Protein AF-A0A376FBG2-F1 (afdb_monomer_lite)

Sequence (112 aa):
MLQGVVEKGGDLRVEVADTNESKELMKFCRKFTVPLRAALRDAGVLTNYETPKRPVVHIFFIAPGCCYTGYSYTTNNSPFFMGIPRLRFPSDAPSRSTLQAGRGVPRLYPGR

Organism: Enterobacter asburiae (NCBI:txid61645)

Secondary structure (DSSP, 8-state):
--TTT-SSBSEEEEEE-SSSTHHHHHHHHHHHHHHHHHHHHHTTSB-SS--TTSPEEEEEEEETTEEEEEEE-TTSS-SSGGG---PPPPTT-SSTTHHHHT------PPP-

Structure (mmCIF, N/CA/C/O backbone):
data_AF-A0A376FBG2-F1
#
_entry.id   AF-A0A376FBG2-F1
#
loop_
_atom_site.group_PDB
_atom_site.id
_atom_site.type_symbol
_atom_site.label_atom_id
_atom_site.label_alt_id
_atom_site.label_comp_id
_atom_site.label_asym_id
_atom_site.label_entity_id
_atom_site.label_seq_id
_atom_site.pdbx_PDB_ins_code
_atom_site.Cartn_x
_atom_site.Cartn_y
_atom_site.Cartn_z
_atom_site.occupancy
_atom_site.B_iso_or_equiv
_atom_site.auth_seq_id
_atom_site.auth_comp_id
_atom_site.auth_asym_id
_atom_site.auth_atom_id
_atom_site.pdbx_PDB_model_num
ATOM 1 N N . MET A 1 1 ? -12.140 -6.614 9.370 1.00 46.19 1 MET A N 1
ATOM 2 C CA . MET A 1 1 ? -11.942 -5.946 10.673 1.00 46.19 1 MET A CA 1
ATOM 3 C C . MET A 1 1 ? -10.473 -5.553 10.797 1.00 46.19 1 MET A C 1
ATOM 5 O O . MET A 1 1 ? -9.659 -6.403 11.115 1.00 46.19 1 MET A O 1
ATOM 9 N N . LEU A 1 2 ? -10.120 -4.310 10.451 1.00 51.66 2 LEU A N 1
ATOM 10 C CA . LEU A 1 2 ? -8.784 -3.728 10.701 1.00 51.66 2 LEU A CA 1
ATOM 11 C C . LEU A 1 2 ? -8.805 -2.705 11.850 1.00 51.66 2 LEU A C 1
ATOM 13 O O . LEU A 1 2 ? -7.763 -2.401 12.428 1.00 51.66 2 LEU A O 1
ATOM 17 N N . GLN A 1 3 ? -9.988 -2.174 12.175 1.00 53.50 3 GLN A N 1
ATOM 18 C CA . GLN A 1 3 ? -10.192 -1.289 13.317 1.00 53.50 3 GLN A CA 1
ATOM 19 C C . GLN A 1 3 ? -9.877 -2.047 14.610 1.00 53.50 3 GLN A C 1
ATOM 21 O O . GLN A 1 3 ? -10.489 -3.077 14.884 1.00 53.50 3 GLN A O 1
ATOM 26 N N . GLY A 1 4 ? -8.891 -1.548 15.359 1.00 55.16 4 GLY A N 1
ATOM 27 C CA . GLY A 1 4 ? -8.459 -2.082 16.656 1.00 55.16 4 GLY A CA 1
ATOM 28 C C . GLY A 1 4 ? -7.139 -2.863 16.654 1.00 55.16 4 GLY A C 1
ATOM 29 O O . GLY A 1 4 ? -6.565 -3.053 17.718 1.00 55.16 4 GLY A O 1
ATOM 30 N N . VAL A 1 5 ? -6.618 -3.283 15.492 1.00 58.88 5 VAL A N 1
ATOM 31 C CA . VAL A 1 5 ? -5.319 -3.998 15.409 1.00 58.88 5 VAL A CA 1
ATOM 32 C C . VAL A 1 5 ? -4.186 -3.056 14.996 1.00 58.88 5 VAL A C 1
ATOM 34 O O . VAL A 1 5 ? -3.050 -3.192 15.446 1.00 58.88 5 VAL A O 1
ATOM 37 N N . VAL A 1 6 ? -4.502 -2.067 14.157 1.00 64.75 6 VAL A N 1
ATOM 38 C CA . VAL A 1 6 ? -3.561 -1.037 13.713 1.00 64.75 6 VAL A CA 1
ATOM 39 C C . VAL A 1 6 ? -4.181 0.318 13.969 1.00 64.75 6 VAL A C 1
ATOM 41 O O . VAL A 1 6 ? -5.118 0.725 13.288 1.00 64.75 6 VAL A O 1
ATOM 44 N N . GLU A 1 7 ? -3.633 1.028 14.943 1.00 66.88 7 GLU A N 1
ATOM 45 C CA . GLU A 1 7 ? -3.981 2.419 15.179 1.00 66.88 7 GLU A CA 1
ATOM 46 C C . GLU A 1 7 ? -2.865 3.314 14.654 1.00 66.88 7 GLU A C 1
ATOM 48 O O . GLU A 1 7 ? -1.688 3.138 14.998 1.00 66.88 7 GLU A O 1
ATOM 53 N N . LYS A 1 8 ? -3.240 4.316 13.847 1.00 76.50 8 LYS A N 1
ATOM 54 C CA . LYS A 1 8 ? -2.326 5.355 13.352 1.00 76.50 8 LYS A CA 1
ATOM 55 C C . LYS A 1 8 ? -1.133 4.773 12.570 1.00 76.50 8 LYS A C 1
ATOM 57 O O . LYS A 1 8 ? 0.027 5.058 12.886 1.00 76.50 8 LYS A O 1
ATOM 62 N N . GLY A 1 9 ? -1.416 3.959 11.555 1.00 80.94 9 GLY A N 1
ATOM 63 C CA . GLY A 1 9 ? -0.438 3.513 10.562 1.00 80.94 9 GLY A CA 1
ATOM 64 C C . GLY A 1 9 ? 0.191 4.696 9.821 1.00 80.94 9 GLY A C 1
ATOM 65 O O . GLY A 1 9 ? -0.471 5.703 9.566 1.00 80.94 9 GLY A O 1
ATOM 66 N N . GLY A 1 10 ? 1.484 4.587 9.522 1.00 84.56 10 GLY A N 1
ATOM 67 C CA . GLY A 1 10 ? 2.298 5.682 8.988 1.00 84.56 10 GLY A CA 1
ATOM 68 C C . GLY A 1 10 ? 2.311 5.793 7.474 1.00 84.56 10 GLY A C 1
ATOM 69 O O . GLY A 1 10 ? 2.646 6.853 6.956 1.00 84.56 10 GLY A O 1
ATOM 70 N N . ASP A 1 11 ? 1.969 4.711 6.782 1.00 84.88 11 ASP A N 1
ATOM 71 C CA . ASP A 1 11 ? 1.977 4.611 5.327 1.00 84.88 11 ASP A CA 1
ATOM 72 C C . ASP A 1 11 ? 0.937 3.568 4.878 1.00 84.88 11 ASP A C 1
ATOM 74 O O . ASP A 1 11 ? 0.552 2.690 5.659 1.00 84.88 11 ASP A O 1
ATOM 78 N N . LEU A 1 12 ? 0.473 3.677 3.633 1.00 86.62 12 LEU A N 1
ATOM 79 C CA . LEU A 1 12 ? -0.486 2.766 3.011 1.00 86.62 12 LEU A CA 1
ATOM 80 C C . LEU A 1 12 ? 0.072 2.244 1.691 1.00 86.62 12 LEU A C 1
ATOM 82 O O . LEU A 1 12 ? 0.278 3.005 0.743 1.00 86.62 12 LEU A O 1
ATOM 86 N N . ARG A 1 13 ? 0.210 0.923 1.592 1.00 85.50 13 ARG A N 1
ATOM 87 C CA . ARG A 1 13 ? 0.649 0.235 0.378 1.00 85.50 13 ARG A CA 1
ATOM 88 C C . ARG A 1 13 ? -0.446 -0.692 -0.118 1.00 85.50 13 ARG A C 1
ATOM 90 O O . ARG A 1 13 ? -0.838 -1.633 0.563 1.00 85.50 13 ARG A O 1
ATOM 97 N N . VAL A 1 14 ? -0.932 -0.411 -1.323 1.00 87.38 14 VAL A N 1
ATOM 98 C CA . VAL A 1 14 ? -1.868 -1.286 -2.029 1.00 87.38 14 VAL A CA 1
ATOM 99 C C . VAL A 1 14 ? -1.084 -2.075 -3.067 1.00 87.38 14 VAL A C 1
ATOM 101 O O . VAL A 1 14 ? -0.595 -1.506 -4.043 1.00 87.38 14 VAL A O 1
ATOM 104 N N . GLU A 1 15 ? -0.938 -3.369 -2.827 1.00 83.50 15 GLU A N 1
ATOM 105 C CA . GLU A 1 15 ? -0.097 -4.287 -3.589 1.00 83.50 15 GLU A CA 1
ATOM 106 C C . GLU A 1 15 ? -0.963 -5.342 -4.292 1.00 83.50 15 GLU A C 1
ATOM 108 O O . GLU A 1 15 ? -2.093 -5.628 -3.893 1.00 83.50 15 GLU A O 1
ATOM 113 N N . VAL A 1 16 ? -0.431 -5.901 -5.375 1.00 84.31 16 VAL A N 1
ATOM 114 C CA . VAL A 1 16 ? -1.057 -6.958 -6.181 1.00 84.31 16 VAL A CA 1
ATOM 115 C C . VAL A 1 16 ? -0.032 -8.056 -6.423 1.00 84.31 16 VAL A C 1
ATOM 117 O O . VAL A 1 16 ? 1.172 -7.786 -6.392 1.00 84.31 16 VAL A O 1
ATOM 120 N N . ALA A 1 17 ? -0.488 -9.279 -6.688 1.00 76.62 17 ALA A N 1
ATOM 121 C CA . ALA A 1 17 ? 0.395 -10.328 -7.188 1.00 76.62 17 ALA A CA 1
ATOM 122 C C . ALA A 1 17 ? 1.013 -9.915 -8.540 1.00 76.62 17 ALA A C 1
ATOM 124 O O . ALA A 1 17 ? 0.346 -9.293 -9.365 1.00 76.62 17 ALA A O 1
ATOM 125 N N . ASP A 1 18 ? 2.281 -10.254 -8.787 1.00 72.12 18 ASP A N 1
ATOM 126 C CA . ASP A 1 18 ? 2.957 -9.977 -10.066 1.00 72.12 18 ASP A CA 1
ATOM 127 C C . ASP A 1 18 ? 2.616 -11.047 -11.116 1.00 72.12 18 ASP A C 1
ATOM 129 O O . ASP A 1 18 ? 3.462 -11.814 -11.569 1.00 72.12 18 ASP A O 1
ATOM 133 N N . THR A 1 19 ? 1.333 -11.149 -11.456 1.00 74.75 19 THR A N 1
ATOM 134 C CA . THR A 1 19 ? 0.829 -12.020 -12.529 1.00 74.75 19 THR A CA 1
ATOM 135 C C . THR A 1 19 ? 0.353 -11.183 -13.715 1.00 74.75 19 THR A C 1
ATOM 137 O O . THR A 1 19 ? 0.054 -9.992 -13.579 1.00 74.75 19 THR A O 1
ATOM 140 N N . ASN A 1 20 ? 0.289 -11.776 -14.911 1.00 73.38 20 ASN A N 1
ATOM 141 C CA . ASN A 1 20 ? -0.106 -11.043 -16.120 1.00 73.38 20 ASN A CA 1
ATOM 142 C C . ASN A 1 20 ? -1.537 -10.494 -16.019 1.00 73.38 20 ASN A C 1
ATOM 144 O O . ASN A 1 20 ? -1.795 -9.371 -16.454 1.00 73.38 20 ASN A O 1
ATOM 148 N N . GLU A 1 21 ? -2.423 -11.248 -15.379 1.00 69.44 21 GLU A N 1
ATOM 149 C CA . GLU A 1 21 ? -3.822 -10.915 -15.106 1.00 69.44 21 GLU A CA 1
ATOM 150 C C . GLU A 1 21 ? -3.930 -9.734 -14.126 1.00 69.44 21 GLU A C 1
ATOM 152 O O . GLU A 1 21 ? -4.827 -8.895 -14.216 1.00 69.44 21 GLU A O 1
ATOM 157 N N . SER A 1 22 ? -2.954 -9.595 -13.227 1.00 69.94 22 SER A N 1
ATOM 158 C CA . SER A 1 22 ? -2.924 -8.544 -12.207 1.00 69.94 22 SER A CA 1
ATOM 159 C C . SER A 1 22 ? -2.447 -7.187 -12.727 1.00 69.94 22 SER A C 1
ATOM 161 O O . SER A 1 22 ? -2.469 -6.205 -11.983 1.00 69.94 22 SER A O 1
ATOM 163 N N . LYS A 1 23 ? -2.052 -7.061 -14.002 1.00 75.62 23 LYS A N 1
ATOM 164 C CA . LYS A 1 23 ? -1.659 -5.764 -14.591 1.00 75.62 23 LYS A CA 1
ATOM 165 C C . LYS A 1 23 ? -2.817 -4.769 -14.642 1.00 75.62 23 LYS A C 1
ATOM 167 O O . LYS A 1 23 ? -2.611 -3.571 -14.429 1.00 75.62 23 LYS A O 1
ATOM 172 N N . GLU A 1 24 ? -4.028 -5.245 -14.912 1.00 80.31 24 GLU A N 1
ATOM 173 C CA . GLU A 1 24 ? -5.235 -4.413 -14.875 1.00 80.31 24 GLU A CA 1
ATOM 174 C C . GLU A 1 24 ? -5.590 -4.036 -13.439 1.00 80.31 24 GLU A C 1
ATOM 176 O O . GLU A 1 24 ? -5.830 -2.862 -13.136 1.00 80.31 24 GLU A O 1
ATOM 181 N N . LEU A 1 25 ? -5.492 -5.012 -12.534 1.00 81.38 25 LEU A N 1
ATOM 182 C CA . LEU A 1 25 ? -5.711 -4.811 -11.108 1.00 81.38 25 LEU A CA 1
ATOM 183 C C . LEU A 1 25 ? -4.708 -3.808 -10.525 1.00 81.38 25 LEU A C 1
ATOM 185 O O . LEU A 1 25 ? -5.087 -2.952 -9.736 1.00 81.38 25 LEU A O 1
ATOM 189 N N . MET A 1 26 ? -3.459 -3.797 -10.998 1.00 80.81 26 MET A N 1
ATOM 190 C CA . MET A 1 26 ? -2.458 -2.807 -10.600 1.00 80.81 26 MET A CA 1
ATOM 191 C C . MET A 1 26 ? -2.892 -1.377 -10.951 1.00 80.81 26 MET A C 1
ATOM 193 O O . MET A 1 26 ? -2.682 -0.453 -10.158 1.00 80.81 26 MET A O 1
ATOM 197 N N . LYS A 1 27 ? -3.494 -1.165 -12.131 1.00 84.31 27 LYS A N 1
ATOM 198 C CA . LYS A 1 27 ? -4.018 0.155 -12.529 1.00 84.31 27 LYS A CA 1
ATOM 199 C C . LYS A 1 27 ? -5.176 0.573 -11.624 1.00 84.31 27 LYS A C 1
ATOM 201 O O . LYS A 1 27 ? -5.229 1.737 -11.223 1.00 84.31 27 LYS A O 1
ATOM 206 N N . PHE A 1 28 ? -6.060 -0.366 -11.285 1.00 85.06 28 PHE A N 1
ATOM 207 C CA . PHE A 1 28 ? -7.145 -0.147 -10.330 1.00 85.06 28 PHE A CA 1
ATOM 208 C C . PHE A 1 28 ? -6.603 0.212 -8.943 1.00 85.06 28 PHE A C 1
ATOM 210 O O . PHE A 1 28 ? -6.943 1.271 -8.422 1.00 85.06 28 PHE A O 1
ATOM 217 N N . CYS A 1 29 ? -5.684 -0.587 -8.395 1.00 84.88 29 CYS A N 1
ATOM 218 C CA . CYS A 1 29 ? -5.081 -0.373 -7.081 1.00 84.88 29 CYS A CA 1
ATOM 219 C C . CYS A 1 29 ? -4.456 1.016 -6.960 1.00 84.88 29 CYS A C 1
ATOM 221 O O . CYS A 1 29 ? -4.718 1.706 -5.983 1.00 84.88 29 CYS A O 1
ATOM 223 N N . ARG A 1 30 ? -3.724 1.488 -7.980 1.00 83.75 30 ARG A N 1
ATOM 224 C CA . ARG A 1 30 ? -3.148 2.848 -7.974 1.00 83.75 30 ARG A CA 1
ATOM 225 C C . ARG A 1 30 ? -4.199 3.949 -7.838 1.00 83.75 30 ARG A C 1
ATOM 227 O O . ARG A 1 30 ? -3.954 4.926 -7.137 1.00 83.75 30 ARG A O 1
ATOM 234 N N . LYS A 1 31 ? -5.344 3.809 -8.513 1.00 86.81 31 LYS A N 1
ATOM 235 C CA . LYS A 1 31 ? -6.453 4.771 -8.409 1.00 86.81 31 LYS A CA 1
ATOM 236 C C . LYS A 1 31 ? -7.212 4.615 -7.094 1.00 86.81 31 LYS A C 1
ATOM 238 O O . LYS A 1 31 ? -7.650 5.611 -6.532 1.00 86.81 31 LYS A O 1
ATOM 243 N N . PHE A 1 32 ? -7.332 3.387 -6.600 1.00 8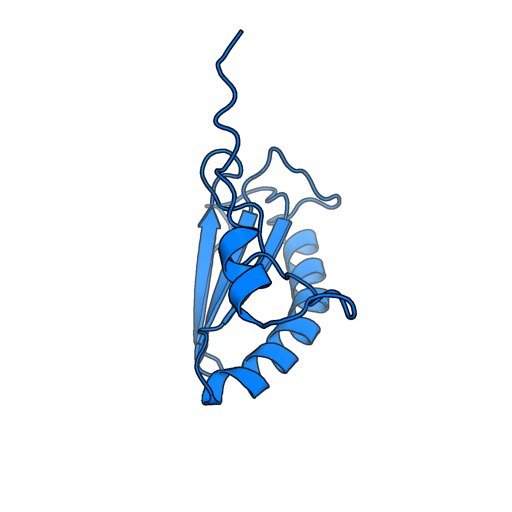7.06 32 PHE A N 1
ATOM 244 C CA . PHE A 1 32 ? -8.038 3.057 -5.369 1.00 87.06 32 PHE A CA 1
ATOM 245 C C . PHE A 1 32 ? -7.292 3.516 -4.109 1.00 87.06 32 PHE A C 1
ATOM 247 O O 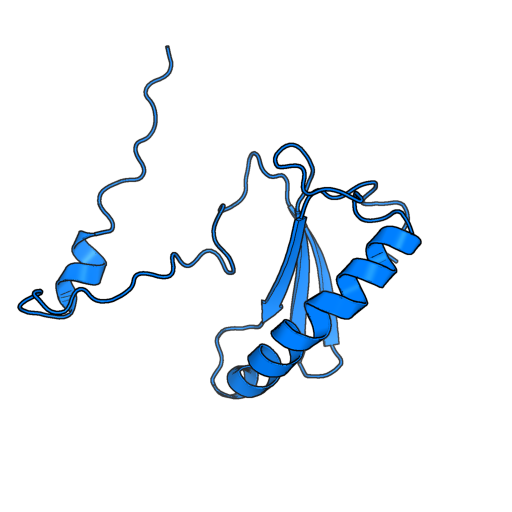. PHE A 1 32 ? -7.932 3.881 -3.127 1.00 87.06 32 PHE A O 1
ATOM 254 N N . THR A 1 33 ? -5.956 3.593 -4.140 1.00 87.81 33 THR A N 1
ATOM 255 C CA . THR A 1 33 ? -5.147 4.046 -2.996 1.00 87.81 33 THR A CA 1
ATOM 256 C C . THR A 1 33 ? -5.564 5.425 -2.483 1.00 87.81 33 THR A C 1
ATOM 258 O O . THR A 1 33 ? -5.580 5.635 -1.276 1.00 87.81 33 THR A O 1
ATOM 261 N N . VAL A 1 34 ? -5.914 6.368 -3.365 1.00 88.69 34 VAL A N 1
ATOM 262 C CA . VAL A 1 34 ? -6.259 7.748 -2.974 1.00 88.69 34 VAL A CA 1
ATOM 263 C C . VAL A 1 34 ? -7.540 7.819 -2.124 1.00 88.69 34 VAL A C 1
ATOM 265 O O . VAL A 1 34 ? -7.448 8.284 -0.985 1.00 88.69 34 VAL A O 1
ATOM 268 N N . PRO A 1 35 ? -8.713 7.349 -2.598 1.00 91.38 35 PRO A N 1
ATOM 269 C CA . PRO A 1 35 ? -9.935 7.368 -1.794 1.00 91.38 35 PRO A CA 1
ATOM 270 C C . PRO A 1 35 ? -9.834 6.457 -0.566 1.00 91.38 35 PRO A C 1
ATOM 272 O O . PRO A 1 35 ? -10.314 6.817 0.506 1.00 91.38 35 PRO A O 1
ATOM 275 N N . LEU A 1 36 ? -9.149 5.316 -0.680 1.00 88.62 36 LEU A N 1
ATOM 276 C CA . LEU A 1 36 ? -8.947 4.402 0.442 1.00 88.62 36 LEU A CA 1
ATOM 277 C C . LEU A 1 36 ? -8.123 5.040 1.560 1.00 88.62 36 LEU A C 1
ATOM 279 O O . LEU A 1 36 ? -8.429 4.879 2.737 1.00 88.62 36 LEU A O 1
ATOM 283 N N . ARG A 1 37 ? -7.092 5.806 1.201 1.00 88.81 37 ARG A N 1
ATOM 284 C CA . ARG A 1 37 ? -6.271 6.537 2.162 1.00 88.81 37 ARG A CA 1
ATOM 285 C C . ARG A 1 37 ? -7.066 7.601 2.908 1.00 88.81 37 ARG A C 1
ATOM 287 O O . ARG A 1 37 ? -6.856 7.756 4.106 1.00 88.81 37 ARG A O 1
ATOM 294 N N . ALA A 1 38 ? -7.947 8.320 2.214 1.00 89.06 38 ALA A N 1
ATOM 295 C CA . ALA A 1 38 ? -8.841 9.288 2.844 1.00 89.06 38 ALA A CA 1
ATOM 296 C C . ALA A 1 38 ? -9.776 8.586 3.841 1.00 89.06 38 ALA A C 1
ATOM 298 O O . ALA A 1 38 ? -9.751 8.909 5.023 1.00 89.06 38 ALA A O 1
ATOM 299 N N . ALA A 1 39 ? -10.460 7.523 3.406 1.00 89.75 39 ALA A N 1
ATOM 300 C CA . ALA A 1 39 ? -11.357 6.753 4.266 1.00 89.75 39 ALA A CA 1
ATOM 301 C C . ALA A 1 39 ? -10.647 6.152 5.497 1.00 89.75 39 ALA A C 1
ATOM 303 O O . ALA A 1 39 ? -11.194 6.154 6.596 1.00 89.75 39 ALA A O 1
ATOM 304 N N . LEU A 1 40 ? -9.410 5.665 5.344 1.00 86.56 40 LEU A N 1
ATOM 305 C CA . LEU A 1 40 ? -8.622 5.120 6.457 1.00 86.56 40 LEU A CA 1
ATOM 306 C C . LEU A 1 40 ? -8.119 6.195 7.430 1.00 86.56 40 LEU A C 1
ATOM 308 O O . LEU A 1 40 ? -7.904 5.886 8.603 1.00 86.56 40 LEU A O 1
ATOM 312 N N . ARG A 1 41 ? -7.919 7.436 6.971 1.00 88.94 41 ARG A N 1
ATOM 313 C CA . ARG A 1 41 ? -7.618 8.577 7.851 1.00 88.94 41 ARG A CA 1
ATOM 314 C C . ARG A 1 41 ? -8.852 8.993 8.639 1.00 88.94 41 ARG A C 1
ATOM 316 O O . ARG A 1 41 ? -8.756 9.135 9.853 1.00 88.94 41 ARG A O 1
ATOM 323 N N . ASP A 1 42 ? -10.000 9.083 7.973 1.00 87.31 42 ASP A N 1
ATOM 324 C CA . ASP A 1 42 ? -11.277 9.419 8.613 1.00 87.31 42 ASP A CA 1
ATOM 325 C C . ASP A 1 42 ? -11.683 8.352 9.642 1.00 87.31 42 ASP A C 1
ATOM 327 O O . ASP A 1 42 ? -12.175 8.670 10.722 1.00 87.31 42 ASP A O 1
ATOM 331 N N . ALA A 1 43 ? -11.389 7.080 9.357 1.00 86.12 43 ALA A N 1
ATOM 332 C CA . ALA A 1 43 ? -11.589 5.967 10.283 1.00 86.12 43 ALA A CA 1
ATOM 333 C C . ALA A 1 43 ? -10.535 5.876 11.411 1.00 86.12 43 ALA A C 1
ATOM 335 O O . ALA A 1 43 ? -10.621 4.970 12.242 1.00 86.12 43 ALA A O 1
ATOM 336 N N . GLY A 1 44 ? -9.518 6.750 11.435 1.00 84.44 44 GLY A N 1
ATOM 337 C CA . GLY A 1 44 ? -8.452 6.769 12.449 1.00 84.44 44 GLY A CA 1
ATOM 338 C C . GLY A 1 44 ? -7.401 5.653 12.332 1.00 84.44 44 GLY A C 1
ATOM 339 O O . GLY A 1 44 ? -6.528 5.523 13.196 1.00 84.44 44 GLY A O 1
ATOM 340 N N . VAL A 1 45 ? -7.448 4.851 11.265 1.00 85.19 45 VAL A N 1
ATOM 341 C CA . VAL A 1 45 ? -6.507 3.745 11.016 1.00 85.19 45 VAL A CA 1
ATOM 342 C C . VAL A 1 45 ? -5.155 4.273 10.537 1.00 85.19 45 VAL A C 1
ATOM 344 O O . VAL A 1 45 ? -4.118 3.732 10.915 1.00 85.19 45 VAL A O 1
ATOM 347 N N . LEU A 1 46 ? -5.142 5.344 9.740 1.00 85.69 46 LEU A N 1
ATOM 348 C CA . LEU A 1 46 ? -3.925 6.015 9.271 1.00 85.69 46 LEU A CA 1
ATOM 349 C C . LEU A 1 46 ? -3.735 7.372 9.941 1.00 85.69 46 LEU A C 1
ATOM 351 O O . LEU A 1 46 ? -4.690 8.065 10.280 1.00 85.69 46 LEU A O 1
ATOM 355 N N . THR A 1 47 ? -2.480 7.790 10.075 1.00 86.12 47 THR A N 1
ATOM 356 C CA . THR A 1 47 ? -2.161 9.163 10.460 1.00 86.12 47 THR A CA 1
ATOM 357 C C . THR A 1 47 ? -2.460 10.147 9.324 1.00 86.12 47 THR A C 1
ATOM 359 O O . THR A 1 47 ? -2.331 9.844 8.131 1.00 86.12 47 THR A O 1
ATOM 362 N N . ASN A 1 48 ? -2.807 11.382 9.695 1.00 83.56 48 ASN A N 1
ATOM 363 C CA . ASN A 1 48 ? -2.997 12.477 8.736 1.00 83.56 48 ASN A CA 1
ATOM 364 C C . ASN A 1 48 ? -1.723 12.730 7.914 1.00 83.56 48 ASN A C 1
ATOM 366 O O . ASN A 1 48 ? -1.790 12.942 6.704 1.00 83.56 48 ASN A O 1
ATOM 370 N N . TYR A 1 49 ? -0.561 12.595 8.552 1.00 83.19 49 TYR A N 1
ATOM 371 C CA . TYR A 1 49 ? 0.758 12.772 7.946 1.00 83.19 49 TYR A CA 1
ATOM 372 C C . TYR A 1 49 ? 1.524 11.453 7.902 1.00 83.19 49 TYR A C 1
ATOM 374 O O . TYR A 1 49 ? 1.407 10.644 8.822 1.00 83.19 49 TYR A O 1
ATOM 382 N N . GLU A 1 50 ? 2.319 11.233 6.854 1.00 80.06 50 GLU A N 1
ATOM 383 C CA . GLU A 1 50 ? 3.167 10.039 6.768 1.00 80.06 50 GLU A CA 1
ATOM 384 C C . GLU A 1 50 ? 4.189 10.020 7.897 1.00 80.06 50 GLU A C 1
ATOM 386 O O . GLU A 1 50 ? 4.857 11.018 8.161 1.00 80.06 50 GLU A O 1
ATOM 391 N N . THR A 1 51 ? 4.293 8.885 8.587 1.00 81.94 51 THR A N 1
ATOM 392 C CA . THR A 1 51 ? 5.204 8.742 9.726 1.00 81.94 51 THR A CA 1
ATOM 393 C C . THR A 1 51 ? 6.060 7.488 9.556 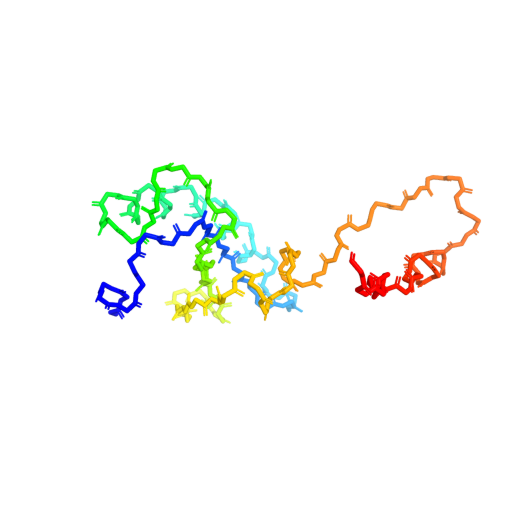1.00 81.94 51 THR A C 1
ATOM 395 O O . THR A 1 51 ? 5.558 6.385 9.763 1.00 81.94 51 THR A O 1
ATOM 398 N N . PRO A 1 52 ? 7.370 7.612 9.275 1.00 75.44 52 PRO A N 1
ATOM 399 C CA . PRO A 1 52 ? 8.237 6.459 9.001 1.00 75.44 52 PRO A CA 1
ATOM 400 C C . PRO A 1 52 ? 8.471 5.555 10.224 1.00 75.44 52 PRO A C 1
ATOM 402 O O . PRO A 1 52 ? 8.938 4.429 10.094 1.00 75.44 52 PRO A O 1
ATOM 405 N N . LYS A 1 53 ? 8.141 6.025 11.432 1.00 78.88 53 LYS A N 1
ATOM 406 C CA . LYS A 1 53 ? 8.243 5.251 12.684 1.00 78.88 53 LYS A CA 1
ATOM 407 C C . LYS A 1 53 ? 6.995 4.418 13.000 1.00 78.88 53 LYS A C 1
ATOM 409 O O . LYS A 1 53 ? 6.984 3.696 13.991 1.00 78.88 53 LYS A O 1
ATOM 414 N N . ARG A 1 54 ? 5.922 4.568 12.222 1.00 83.50 54 ARG A N 1
ATOM 415 C CA . ARG A 1 54 ? 4.647 3.871 12.425 1.00 83.50 54 ARG A CA 1
ATOM 416 C C . ARG A 1 54 ? 4.538 2.697 11.453 1.00 83.50 54 ARG A C 1
ATOM 418 O O . ARG A 1 54 ? 5.128 2.764 10.379 1.00 83.50 54 ARG A O 1
ATOM 425 N N . PRO A 1 55 ? 3.784 1.642 11.802 1.00 84.25 55 PRO A N 1
ATOM 426 C CA . PRO A 1 55 ? 3.612 0.491 10.927 1.00 84.25 55 PRO A CA 1
ATOM 427 C C . PRO A 1 55 ? 3.004 0.896 9.581 1.00 84.25 55 PRO A C 1
ATOM 429 O O . PRO A 1 55 ? 2.180 1.812 9.501 1.00 84.25 55 PRO A O 1
ATOM 432 N N . VAL A 1 56 ? 3.422 0.201 8.529 1.00 86.31 56 VAL A N 1
ATOM 433 C CA . VAL A 1 56 ? 2.881 0.350 7.177 1.00 86.31 56 VAL A CA 1
ATOM 434 C C . VAL A 1 56 ? 1.668 -0.554 7.054 1.00 86.31 56 VAL A C 1
ATOM 436 O O . VAL A 1 56 ? 1.756 -1.741 7.361 1.00 86.31 56 VAL A O 1
ATOM 439 N N . VAL A 1 57 ? 0.544 -0.014 6.596 1.00 87.75 57 VAL A N 1
ATOM 440 C CA . VAL A 1 57 ? -0.657 -0.797 6.287 1.00 87.75 57 VAL A CA 1
ATOM 441 C C . VAL A 1 57 ? -0.518 -1.353 4.875 1.00 87.75 57 VAL A C 1
ATOM 443 O O . VAL A 1 57 ? -0.303 -0.597 3.928 1.00 87.75 57 VAL A O 1
ATOM 446 N N . HIS A 1 58 ? -0.651 -2.669 4.732 1.00 87.12 58 HIS A N 1
ATOM 447 C CA . HIS A 1 58 ? -0.605 -3.363 3.449 1.00 87.12 58 HIS A CA 1
ATOM 448 C C . HIS A 1 58 ? -1.983 -3.903 3.095 1.00 87.12 58 HIS A C 1
ATOM 450 O O . HIS A 1 58 ? -2.644 -4.556 3.906 1.00 87.12 58 HIS A O 1
ATOM 456 N N . ILE A 1 59 ? -2.398 -3.656 1.859 1.00 87.38 59 ILE A N 1
ATOM 457 C CA . ILE A 1 59 ? -3.612 -4.219 1.282 1.00 87.38 59 ILE A CA 1
ATOM 458 C C . ILE A 1 59 ? -3.198 -4.968 0.030 1.00 87.38 59 ILE A C 1
ATOM 460 O O . ILE A 1 59 ? -2.795 -4.356 -0.956 1.00 87.38 59 ILE A O 1
ATOM 464 N N . PHE A 1 60 ? -3.262 -6.290 0.099 1.00 86.62 60 PHE A N 1
ATOM 465 C CA . PHE A 1 60 ? -2.801 -7.182 -0.949 1.00 86.62 60 PHE A CA 1
ATOM 466 C C . PHE A 1 60 ? -3.991 -7.786 -1.685 1.00 86.62 60 PHE A C 1
ATOM 468 O O . PHE A 1 60 ? -4.753 -8.567 -1.118 1.00 86.62 60 PHE A O 1
ATOM 475 N N . PHE A 1 61 ? -4.161 -7.422 -2.948 1.00 84.50 61 PHE A N 1
ATOM 476 C CA . PHE A 1 61 ? -5.221 -7.956 -3.792 1.00 84.50 61 PHE A CA 1
ATOM 477 C C . PHE A 1 61 ? -4.758 -9.246 -4.481 1.00 84.50 61 PHE A C 1
ATOM 479 O O . PHE A 1 61 ? -3.790 -9.233 -5.242 1.00 84.50 61 PHE A O 1
ATOM 486 N N . ILE A 1 62 ? -5.478 -10.343 -4.229 1.00 84.88 62 ILE A N 1
ATOM 487 C CA . ILE A 1 62 ? -5.268 -11.643 -4.895 1.00 84.88 62 ILE A CA 1
ATOM 488 C C . ILE A 1 62 ? -6.138 -11.806 -6.141 1.00 84.88 62 ILE A C 1
ATOM 490 O O . ILE A 1 62 ? -5.744 -12.476 -7.088 1.00 84.88 62 ILE A O 1
ATOM 494 N N . ALA A 1 63 ? -7.318 -11.190 -6.138 1.00 80.88 63 ALA A N 1
ATOM 495 C CA . ALA A 1 63 ? -8.266 -11.195 -7.241 1.00 80.88 63 ALA A CA 1
ATOM 496 C C . ALA A 1 63 ? -9.133 -9.925 -7.165 1.00 80.88 63 ALA A C 1
ATOM 498 O O . ALA A 1 63 ? -9.171 -9.264 -6.118 1.00 80.88 63 ALA A O 1
ATOM 499 N N . PRO A 1 64 ? -9.852 -9.555 -8.238 1.00 79.31 64 PRO A N 1
ATOM 500 C CA . PRO A 1 64 ? -10.828 -8.472 -8.181 1.00 79.31 64 PRO A CA 1
ATOM 501 C C . PRO A 1 64 ? -11.860 -8.735 -7.072 1.00 79.31 64 PRO A C 1
ATOM 503 O O . PRO A 1 64 ? -12.526 -9.763 -7.070 1.00 79.31 64 PRO A O 1
ATOM 506 N N . GLY A 1 65 ? -11.965 -7.827 -6.099 1.00 80.25 65 GLY A N 1
ATOM 507 C CA . GLY A 1 65 ? -12.876 -7.972 -4.953 1.00 80.25 65 GLY A CA 1
ATOM 508 C C . GLY A 1 65 ? -12.355 -8.833 -3.792 1.00 80.25 65 GLY A C 1
ATOM 509 O O . GLY A 1 65 ? -12.944 -8.796 -2.715 1.00 80.25 65 GLY A O 1
ATOM 510 N N . CYS A 1 66 ? -11.227 -9.532 -3.950 1.00 84.69 66 CYS A N 1
ATOM 511 C CA . CYS A 1 66 ? -10.597 -10.306 -2.879 1.00 84.69 66 CYS A CA 1
ATOM 512 C C . CYS A 1 66 ? -9.259 -9.676 -2.483 1.00 84.69 66 CYS A C 1
ATOM 514 O O . CYS A 1 66 ? -8.287 -9.696 -3.246 1.00 84.69 66 CYS A O 1
ATOM 516 N N . CYS A 1 67 ? -9.197 -9.138 -1.266 1.00 86.19 67 CYS A N 1
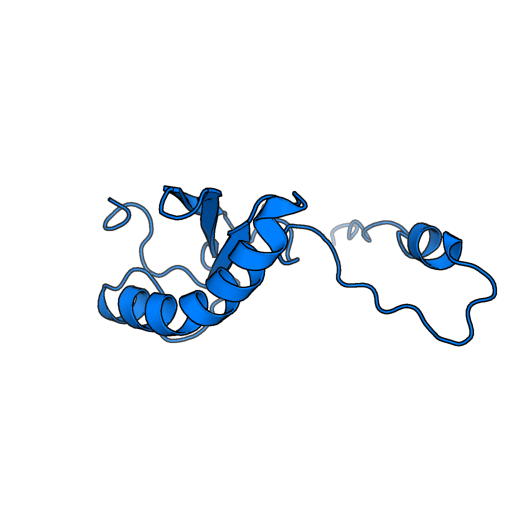ATOM 517 C CA . CYS A 1 67 ? -7.979 -8.562 -0.715 1.00 86.19 67 CYS A CA 1
ATOM 518 C C . CYS A 1 67 ? -7.707 -9.052 0.705 1.00 86.19 67 CYS A C 1
ATOM 520 O O . CYS A 1 67 ? -8.620 -9.274 1.499 1.00 86.19 67 CYS A O 1
ATOM 522 N N . TYR A 1 68 ? -6.425 -9.188 1.013 1.00 86.62 68 TYR A N 1
ATOM 523 C CA . TYR A 1 68 ? -5.923 -9.330 2.364 1.00 86.62 68 TYR A CA 1
ATOM 524 C C . TYR A 1 68 ? -5.513 -7.972 2.892 1.00 86.62 68 TYR A C 1
ATOM 526 O O . TYR A 1 68 ? -4.973 -7.133 2.172 1.00 86.62 68 TYR A O 1
ATOM 534 N N . THR A 1 69 ? -5.740 -7.775 4.178 1.00 86.00 69 THR A N 1
ATOM 535 C CA . THR A 1 69 ? -5.375 -6.553 4.873 1.00 86.00 69 THR A CA 1
ATOM 536 C C . THR A 1 69 ? -4.490 -6.896 6.053 1.00 86.00 69 THR A C 1
ATOM 538 O O . THR A 1 69 ? -4.852 -7.749 6.862 1.00 86.00 69 THR A O 1
ATOM 541 N N . GLY A 1 70 ? -3.358 -6.217 6.171 1.00 85.19 70 GLY A N 1
ATOM 542 C CA . GLY A 1 70 ? -2.411 -6.426 7.254 1.00 85.19 70 GLY A CA 1
ATOM 543 C C . GLY A 1 70 ? -1.528 -5.210 7.467 1.00 85.19 70 GLY A C 1
ATOM 544 O O . GLY A 1 70 ? -1.752 -4.138 6.902 1.00 85.19 70 GLY A O 1
ATOM 545 N N . TYR A 1 71 ? -0.507 -5.378 8.294 1.00 86.19 71 TYR A N 1
ATOM 546 C CA . TYR A 1 71 ? 0.482 -4.346 8.549 1.00 86.19 71 TYR A CA 1
ATOM 547 C C . TYR A 1 71 ? 1.865 -4.951 8.717 1.00 86.19 71 TYR A C 1
ATOM 549 O O . TYR A 1 71 ? 2.014 -6.129 9.036 1.00 86.19 71 TYR A O 1
ATOM 557 N N . SER A 1 72 ? 2.881 -4.126 8.510 1.00 82.31 72 SER A N 1
ATOM 558 C CA . SER A 1 72 ? 4.269 -4.479 8.763 1.00 82.31 72 SER A CA 1
ATOM 559 C C . SER A 1 72 ? 4.946 -3.381 9.578 1.00 82.31 72 SER A C 1
ATOM 561 O O . SER A 1 72 ? 4.618 -2.197 9.463 1.00 82.31 72 SER A O 1
ATOM 563 N N . TYR A 1 73 ? 5.886 -3.763 10.438 1.00 79.75 73 TYR A N 1
ATOM 564 C CA . TYR A 1 73 ? 6.702 -2.801 11.172 1.00 79.75 73 TYR A CA 1
ATOM 565 C C . TYR A 1 73 ? 7.784 -2.239 10.250 1.00 79.75 73 TYR A C 1
ATOM 567 O O . TYR A 1 73 ? 8.495 -2.997 9.593 1.00 79.75 73 TYR A O 1
ATOM 575 N N . THR A 1 74 ? 7.947 -0.916 10.237 1.00 73.38 74 THR A N 1
ATOM 576 C CA . THR A 1 74 ? 8.951 -0.231 9.403 1.00 73.38 74 THR A CA 1
ATOM 577 C C . THR A 1 74 ? 10.391 -0.589 9.759 1.00 73.38 74 THR A C 1
ATOM 579 O O . THR A 1 74 ? 11.289 -0.412 8.945 1.00 73.38 74 THR A O 1
ATOM 582 N N . THR A 1 75 ? 10.626 -1.124 10.957 1.00 69.75 75 THR A N 1
ATOM 583 C CA . THR A 1 75 ? 11.938 -1.600 11.412 1.00 69.75 75 THR A CA 1
ATOM 584 C C . THR A 1 75 ? 12.304 -2.990 10.889 1.00 69.75 75 THR A C 1
ATOM 586 O O . THR A 1 75 ? 13.456 -3.387 11.021 1.00 69.75 75 THR A O 1
ATOM 589 N N . ASN A 1 76 ? 11.355 -3.733 10.311 1.00 68.19 76 ASN A N 1
ATOM 590 C CA . ASN A 1 76 ? 11.569 -5.099 9.825 1.00 68.19 76 ASN A CA 1
ATOM 591 C C . ASN A 1 76 ? 10.861 -5.358 8.483 1.00 68.19 76 ASN A C 1
ATOM 593 O O . ASN A 1 76 ? 10.369 -6.456 8.226 1.00 68.19 76 ASN A O 1
ATOM 597 N N . ASN A 1 77 ? 10.749 -4.334 7.635 1.00 61.97 77 ASN A N 1
ATOM 598 C CA . ASN A 1 77 ? 10.150 -4.465 6.312 1.00 61.97 77 ASN A CA 1
ATOM 599 C C . ASN A 1 77 ? 11.064 -3.902 5.216 1.00 61.97 77 ASN A C 1
ATOM 601 O O . ASN A 1 77 ? 12.015 -3.165 5.472 1.00 61.97 77 ASN A O 1
ATOM 605 N N . SER A 1 78 ? 10.783 -4.280 3.968 1.00 59.72 78 SER A N 1
ATOM 606 C CA . SER A 1 78 ? 11.447 -3.662 2.824 1.00 59.72 78 SER A CA 1
ATOM 607 C C . SER A 1 78 ? 10.899 -2.243 2.624 1.00 59.72 78 SER A C 1
ATOM 609 O O . SER A 1 78 ? 9.676 -2.063 2.527 1.00 59.72 78 SER A O 1
ATOM 611 N N . PRO A 1 79 ? 11.762 -1.218 2.491 1.00 63.78 79 PRO A N 1
ATOM 612 C CA . PRO A 1 79 ? 11.308 0.151 2.271 1.00 63.78 79 PRO A CA 1
ATOM 613 C C . PRO A 1 79 ? 10.657 0.334 0.891 1.00 63.78 79 PRO A C 1
ATOM 615 O O . PRO A 1 79 ? 9.971 1.331 0.677 1.00 63.78 79 PRO A O 1
ATOM 618 N N . PHE A 1 80 ? 10.817 -0.621 -0.032 1.00 60.34 80 PHE A N 1
ATOM 619 C CA . PHE A 1 80 ? 10.335 -0.525 -1.409 1.00 60.34 80 PHE A CA 1
ATOM 620 C C . PHE A 1 80 ? 8.908 -1.062 -1.588 1.00 60.34 80 PHE A C 1
ATOM 622 O O . PHE A 1 80 ? 8.529 -2.078 -1.009 1.00 60.34 80 PHE A O 1
ATOM 629 N N . PHE A 1 81 ? 8.131 -0.403 -2.453 1.00 58.06 81 PHE A N 1
ATOM 630 C CA . PHE A 1 81 ? 6.814 -0.869 -2.904 1.00 58.06 81 PHE A CA 1
ATOM 631 C C . PHE A 1 81 ? 6.938 -2.247 -3.579 1.00 58.06 81 PHE A C 1
ATOM 633 O O . PHE A 1 81 ? 7.754 -2.397 -4.492 1.00 58.06 81 PHE A O 1
ATOM 640 N N . MET A 1 82 ? 6.166 -3.245 -3.127 1.00 58.03 82 MET A N 1
ATOM 641 C CA . MET A 1 82 ? 6.288 -4.665 -3.514 1.00 58.03 82 MET A CA 1
ATOM 642 C C . MET A 1 82 ? 7.656 -5.310 -3.208 1.00 58.03 82 MET A C 1
ATOM 644 O O . MET A 1 82 ? 7.965 -6.378 -3.725 1.00 58.03 82 MET A O 1
ATOM 648 N N . GLY A 1 83 ? 8.524 -4.666 -2.420 1.00 56.19 83 GLY A N 1
ATOM 649 C CA . GLY A 1 83 ? 9.888 -5.147 -2.170 1.00 56.19 83 GLY A CA 1
ATOM 650 C C . GLY A 1 83 ? 10.830 -5.070 -3.381 1.00 56.19 83 GLY A C 1
ATOM 651 O O . GLY A 1 83 ? 11.970 -5.527 -3.289 1.00 56.19 83 GLY A O 1
ATOM 652 N N . ILE A 1 84 ? 10.394 -4.467 -4.494 1.00 57.72 84 ILE A N 1
ATOM 653 C CA . ILE A 1 84 ? 11.168 -4.364 -5.735 1.00 57.72 84 ILE A CA 1
ATOM 654 C C . ILE A 1 84 ? 11.625 -2.909 -5.923 1.00 57.72 84 ILE A C 1
ATOM 656 O O . ILE A 1 84 ? 10.791 -2.025 -6.149 1.00 57.72 84 ILE A O 1
ATOM 660 N N . PRO A 1 85 ? 12.939 -2.621 -5.871 1.00 56.47 85 PRO A N 1
ATOM 661 C CA . PRO A 1 85 ? 13.439 -1.296 -6.200 1.00 56.47 85 PRO A CA 1
ATOM 662 C C . PRO A 1 85 ? 13.146 -0.997 -7.675 1.00 56.47 85 PRO A C 1
ATOM 664 O O . PRO A 1 85 ? 13.560 -1.732 -8.573 1.00 56.47 85 PRO A O 1
ATOM 667 N N . ARG A 1 86 ? 12.420 0.096 -7.939 1.00 56.31 86 ARG A N 1
ATOM 668 C CA . ARG A 1 86 ? 12.157 0.569 -9.304 1.00 56.31 86 ARG A CA 1
ATOM 669 C C . ARG A 1 86 ? 13.427 1.175 -9.894 1.00 56.31 86 ARG A C 1
ATOM 671 O O . ARG A 1 86 ? 13.634 2.385 -9.841 1.00 56.31 86 ARG A O 1
ATOM 678 N N . LEU A 1 87 ? 14.275 0.320 -10.449 1.00 53.19 87 LEU A N 1
ATOM 679 C CA . LEU A 1 87 ? 15.469 0.718 -11.182 1.00 53.19 87 LEU A CA 1
ATOM 680 C C . LEU A 1 87 ? 15.064 1.190 -12.583 1.00 53.19 87 LEU A C 1
ATOM 682 O O . LEU A 1 87 ? 14.451 0.448 -13.351 1.00 53.19 87 LEU A O 1
ATOM 686 N N . ARG A 1 88 ? 15.389 2.442 -12.912 1.00 49.62 88 ARG A N 1
ATOM 687 C CA . ARG A 1 88 ? 15.328 2.940 -14.291 1.00 49.62 88 ARG A CA 1
ATOM 688 C C . ARG A 1 88 ? 16.584 2.477 -15.019 1.00 49.62 88 ARG A C 1
ATOM 690 O O . ARG A 1 88 ? 17.671 2.568 -14.461 1.00 49.62 88 ARG A O 1
ATOM 697 N N . PHE A 1 89 ? 16.429 1.990 -16.247 1.00 41.53 89 PHE A N 1
ATOM 698 C CA . PHE A 1 89 ? 17.570 1.621 -17.078 1.00 41.53 89 PHE A CA 1
ATOM 699 C C . PHE A 1 89 ? 18.288 2.901 -17.537 1.00 41.53 89 PHE A C 1
ATOM 701 O O . PHE A 1 89 ? 17.644 3.724 -18.192 1.00 41.53 89 PHE A O 1
ATOM 708 N N . PRO A 1 90 ? 19.565 3.117 -17.177 1.00 49.81 90 PRO A N 1
ATOM 709 C CA . PRO A 1 90 ? 20.329 4.230 -17.723 1.00 49.81 90 PRO A CA 1
ATOM 710 C C . PRO A 1 90 ? 20.595 3.979 -19.214 1.00 49.81 90 PRO A C 1
ATOM 712 O O . PRO A 1 90 ? 20.976 2.877 -19.603 1.00 49.81 90 PRO A O 1
ATOM 715 N N . SER A 1 91 ? 20.371 4.993 -20.051 1.00 57.31 91 SER A N 1
ATOM 716 C CA . SER A 1 91 ? 20.501 4.912 -21.515 1.00 57.31 91 SER A CA 1
ATOM 717 C C . SER A 1 91 ? 21.927 4.629 -22.000 1.00 57.31 91 SER A C 1
ATOM 719 O O . SER A 1 91 ? 22.086 4.117 -23.101 1.00 57.31 91 SER A O 1
ATOM 721 N N . ASP A 1 92 ? 22.934 4.898 -21.166 1.00 57.16 92 ASP A N 1
ATOM 722 C CA . ASP A 1 92 ? 24.360 4.687 -21.464 1.00 57.16 92 ASP A CA 1
ATOM 723 C C . ASP A 1 92 ? 24.885 3.295 -21.069 1.00 57.16 92 ASP A C 1
ATOM 725 O O . ASP A 1 92 ? 26.082 3.022 -21.170 1.00 57.16 92 ASP A O 1
ATOM 729 N N . ALA A 1 93 ? 24.028 2.388 -20.586 1.00 49.03 93 ALA A N 1
ATOM 730 C CA . ALA A 1 93 ? 24.473 1.054 -20.195 1.00 49.03 93 ALA A CA 1
ATOM 731 C C . ALA A 1 93 ? 24.584 0.103 -21.407 1.00 49.03 93 ALA A C 1
ATOM 733 O O . ALA A 1 93 ? 23.597 -0.106 -22.115 1.00 49.03 93 ALA A O 1
ATOM 734 N N . PRO A 1 94 ? 25.734 -0.577 -21.600 1.00 52.34 94 PRO A N 1
ATOM 735 C CA . PRO A 1 94 ? 25.992 -1.408 -22.780 1.00 52.34 94 PRO A CA 1
ATOM 736 C C . PRO A 1 94 ? 25.195 -2.724 -22.801 1.00 52.34 94 PRO A C 1
ATOM 738 O O . PRO A 1 94 ? 25.152 -3.406 -23.820 1.00 52.34 94 PRO A O 1
ATOM 741 N N . SER A 1 95 ? 24.568 -3.124 -21.688 1.00 50.59 95 SER A N 1
ATOM 742 C CA . SER A 1 95 ? 23.755 -4.345 -21.616 1.00 50.59 95 SER A CA 1
ATOM 743 C C . SER A 1 95 ? 22.775 -4.343 -20.436 1.00 50.59 95 SER A C 1
ATOM 745 O O . SER A 1 95 ? 22.967 -3.647 -19.436 1.00 50.59 95 SE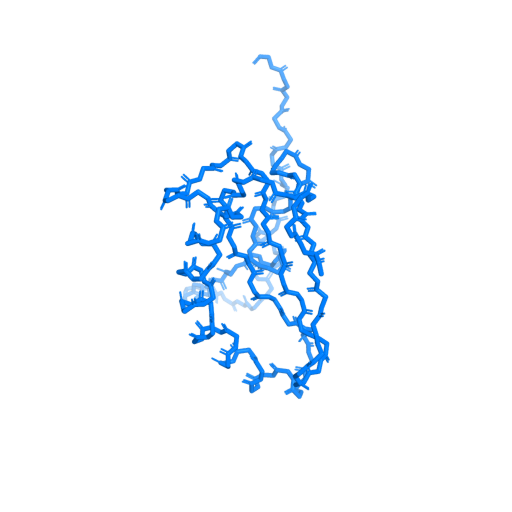R A O 1
ATOM 747 N N . ARG A 1 96 ? 21.717 -5.165 -20.533 1.00 54.62 96 ARG A N 1
ATOM 748 C CA . ARG A 1 96 ? 20.664 -5.313 -19.504 1.00 54.62 96 ARG A CA 1
ATOM 749 C C . ARG A 1 96 ? 21.126 -5.985 -18.198 1.00 54.62 96 ARG A C 1
ATOM 751 O O . ARG A 1 96 ? 20.420 -5.878 -17.199 1.00 54.62 96 ARG A O 1
ATOM 758 N N . SER A 1 97 ? 22.299 -6.623 -18.167 1.00 54.78 97 SER A N 1
ATOM 759 C CA . SER A 1 97 ? 22.880 -7.241 -16.958 1.00 54.78 97 SER A CA 1
ATOM 760 C C . SER A 1 97 ? 23.390 -6.217 -15.931 1.00 54.78 97 SER A C 1
ATOM 762 O O . SER A 1 97 ? 23.564 -6.546 -14.757 1.00 54.78 97 SER A O 1
ATOM 764 N N . THR A 1 98 ? 23.540 -4.949 -16.326 1.00 50.03 98 THR A N 1
ATOM 765 C CA . THR A 1 98 ? 23.877 -3.831 -15.423 1.00 50.03 98 THR A CA 1
ATOM 766 C C . THR A 1 98 ? 22.840 -3.610 -14.311 1.00 50.03 98 THR A C 1
ATOM 768 O O . THR A 1 98 ? 23.203 -3.203 -13.208 1.00 50.03 98 THR A O 1
ATOM 771 N N . LEU A 1 99 ? 21.567 -3.964 -14.532 1.00 48.28 99 LEU A N 1
ATOM 772 C CA . LEU A 1 99 ? 20.514 -3.903 -13.503 1.00 48.28 99 LEU A CA 1
ATOM 773 C C . LEU A 1 99 ? 20.704 -4.932 -12.378 1.00 48.28 99 LEU A C 1
ATOM 775 O O . LEU A 1 99 ? 20.208 -4.733 -11.268 1.00 48.28 99 LEU A O 1
ATOM 779 N N . GLN A 1 100 ? 21.409 -6.032 -12.654 1.00 50.31 100 GLN A N 1
ATOM 780 C CA . GLN A 1 100 ? 21.684 -7.078 -11.672 1.00 50.31 100 GLN A CA 1
ATOM 781 C C . GLN A 1 100 ? 22.936 -6.753 -10.852 1.00 50.31 100 GLN A C 1
ATOM 783 O O . GLN A 1 100 ? 22.919 -6.931 -9.637 1.00 50.31 100 GLN A O 1
ATOM 788 N N . ALA A 1 101 ? 23.973 -6.190 -11.481 1.00 43.66 101 ALA A N 1
ATOM 789 C CA . ALA A 1 101 ? 25.194 -5.741 -10.801 1.00 43.66 101 ALA A CA 1
ATOM 790 C C . ALA A 1 101 ? 24.980 -4.493 -9.917 1.00 43.66 101 ALA A C 1
ATOM 792 O O . ALA A 1 101 ? 25.694 -4.304 -8.937 1.00 43.66 101 ALA A O 1
ATOM 793 N N . GLY A 1 102 ? 23.949 -3.683 -10.195 1.00 44.44 102 GLY A N 1
ATOM 794 C CA . GLY A 1 102 ? 23.488 -2.608 -9.305 1.00 44.44 102 GLY A CA 1
ATOM 795 C C . GLY A 1 102 ? 22.880 -3.100 -7.983 1.00 44.44 102 GLY A C 1
ATOM 796 O O . GLY A 1 102 ? 22.666 -2.299 -7.075 1.00 44.44 102 GLY A O 1
ATOM 797 N N . ARG A 1 103 ? 22.658 -4.416 -7.823 1.00 38.03 103 ARG A N 1
ATOM 798 C CA . ARG A 1 103 ? 22.454 -5.059 -6.513 1.00 38.03 103 ARG A CA 1
ATOM 799 C C . ARG A 1 103 ? 23.798 -5.245 -5.797 1.00 38.03 103 ARG A C 1
ATOM 801 O O . ARG A 1 103 ? 24.105 -6.320 -5.291 1.00 38.03 103 ARG A O 1
ATOM 808 N N . GLY A 1 104 ? 24.614 -4.197 -5.758 1.00 41.06 104 GLY A N 1
ATOM 809 C CA . GLY A 1 104 ? 25.725 -4.117 -4.827 1.00 41.06 104 GLY A CA 1
ATOM 810 C C . GLY A 1 104 ? 25.143 -4.003 -3.425 1.00 41.06 104 GLY A C 1
ATOM 811 O O . GLY A 1 104 ? 24.589 -2.964 -3.091 1.00 41.06 104 GLY A O 1
ATOM 812 N N . VAL A 1 105 ? 25.204 -5.111 -2.682 1.00 40.22 105 VAL A N 1
ATOM 813 C CA . VAL A 1 105 ? 25.269 -5.228 -1.216 1.00 40.22 105 VAL A CA 1
ATOM 814 C C . VAL A 1 105 ? 24.473 -4.152 -0.454 1.00 40.22 105 VAL A C 1
ATOM 816 O O . VAL A 1 105 ? 24.929 -3.008 -0.381 1.00 40.22 105 VAL A O 1
ATOM 819 N N . PRO A 1 106 ? 23.341 -4.484 0.206 1.00 38.19 106 PRO A N 1
ATOM 820 C CA . PRO A 1 106 ? 22.810 -3.611 1.244 1.00 38.19 106 PRO A CA 1
ATOM 821 C C . PRO A 1 106 ? 23.966 -3.348 2.197 1.00 38.19 106 PRO A C 1
ATOM 823 O O . PRO A 1 106 ? 24.515 -4.290 2.769 1.00 38.19 106 PRO A O 1
ATOM 826 N N . ARG A 1 107 ? 24.393 -2.089 2.290 1.00 38.19 107 ARG A N 1
ATOM 827 C CA . ARG A 1 107 ? 25.396 -1.645 3.246 1.00 38.19 107 ARG A CA 1
ATOM 828 C C . ARG A 1 107 ? 24.820 -1.959 4.625 1.00 38.19 107 ARG A C 1
ATOM 830 O O . ARG A 1 107 ? 24.078 -1.158 5.184 1.00 38.19 107 ARG A O 1
ATOM 837 N N . LEU A 1 108 ? 25.093 -3.167 5.119 1.00 37.34 108 LEU A N 1
ATOM 838 C CA . LEU A 1 108 ? 25.011 -3.524 6.523 1.00 37.34 108 LEU A CA 1
ATOM 839 C C . LEU A 1 108 ? 25.887 -2.483 7.198 1.00 37.34 108 LEU A C 1
ATOM 841 O O . LEU A 1 108 ? 27.110 -2.520 7.073 1.00 37.34 108 LEU A O 1
ATOM 845 N N . TYR A 1 109 ? 25.250 -1.474 7.781 1.00 34.56 109 TYR A N 1
ATOM 846 C CA . TYR A 1 109 ? 25.935 -0.518 8.625 1.00 34.56 109 TYR A CA 1
ATOM 847 C C . TYR A 1 109 ? 26.687 -1.339 9.680 1.00 34.56 109 TYR A C 1
ATOM 849 O O . TYR A 1 109 ? 26.033 -2.067 10.432 1.00 34.56 109 TYR A O 1
ATOM 857 N N . PRO A 1 110 ? 28.029 -1.280 9.753 1.00 36.91 110 PRO A N 1
ATOM 858 C CA . PRO A 1 110 ? 28.688 -1.722 10.961 1.00 36.91 110 PRO A CA 1
ATOM 859 C C . PRO A 1 110 ? 28.278 -0.706 12.024 1.00 36.91 110 PRO A C 1
ATOM 861 O O . PRO A 1 110 ? 28.508 0.494 11.866 1.00 36.91 110 PRO A O 1
ATOM 864 N N . GLY A 1 111 ? 27.585 -1.177 13.056 1.00 41.31 111 GLY A N 1
ATOM 865 C CA . GLY A 1 111 ? 27.232 -0.343 14.190 1.00 41.31 111 GLY A CA 1
ATOM 866 C C . GLY A 1 111 ? 28.480 0.300 14.78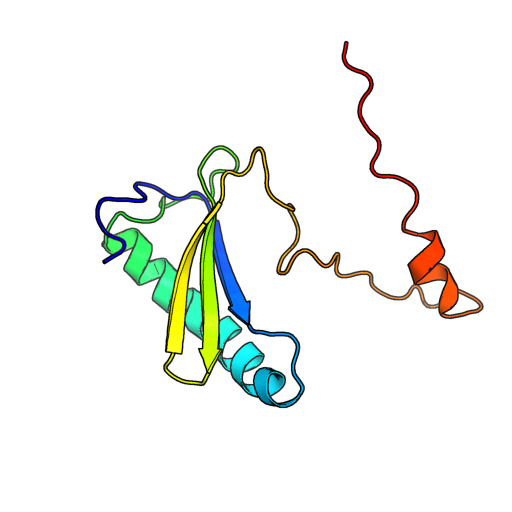9 1.00 41.31 111 GLY A C 1
ATOM 867 O O . GLY A 1 111 ? 29.440 -0.400 15.116 1.00 41.31 111 GLY A O 1
ATOM 868 N N . ARG A 1 112 ? 28.436 1.624 14.923 1.00 35.12 112 ARG A N 1
ATOM 869 C CA . ARG A 1 112 ? 28.936 2.391 16.064 1.00 35.12 112 ARG A CA 1
ATOM 870 C C . ARG A 1 112 ? 28.056 3.618 16.226 1.00 35.12 112 ARG A C 1
ATOM 872 O O . ARG A 1 112 ? 27.709 4.215 15.183 1.00 35.12 112 ARG A O 1
#

pLDDT: mean 70.47, std 17.15, range [34.56, 91.38]

Radius of gyration: 16.99 Å; chains: 1; bounding box: 42×25×39 Å

Foldseek 3Di:
DLPPVAAAAQEEAEEEPPDPVCPVVVVVSVVVCVVVVVVCVVSRRHPPHHDLQGWYWYWYDHDVVDIDTDTDGSVPDQPDRVNDPPDDDDPPDPDPCVVVVVPPDPPPPPDD

InterPro domains:
  IPR048646 Ribosomal RNA large subunit methyltransferase M, THUMP-like domain [PF21239] (2-73)